Protein AF-A0A1N6EMV1-F1 (afdb_monomer_lite)

Radius of gyration: 19.16 Å; chains: 1; bounding box: 45×40×50 Å

pLDDT: mean 79.62, std 15.3, range [36.44, 96.69]

Secondary structure (DSSP, 8-state):
-PPPHHHHHHTS-HHHHHHHHHHHHHHHTT--HHHHHHHTT--HHHHHHHTTS-HHHHHHHHH-S---HHHHHHHHHHTT----EEEE-SS-EEEE--SSS------S--

Organism: NCBI:txid60549

Structure (mmCIF, N/CA/C/O backbone):
data_AF-A0A1N6EMV1-F1
#
_entry.id   AF-A0A1N6EMV1-F1
#
loop_
_atom_site.group_PDB
_atom_site.id
_atom_site.type_symbol
_atom_site.label_atom_id
_atom_site.label_alt_id
_atom_site.label_comp_id
_atom_site.label_asym_id
_atom_site.label_entity_id
_atom_site.label_seq_id
_atom_site.pdbx_PDB_ins_code
_atom_site.Cartn_x
_atom_site.Cartn_y
_atom_site.Cartn_z
_atom_site.occupancy
_atom_site.B_iso_or_equiv
_atom_site.auth_seq_id
_atom_site.auth_comp_id
_atom_site.auth_asym_id
_atom_site.auth_atom_id
_atom_site.pdbx_PDB_model_num
ATOM 1 N N . MET A 1 1 ? -15.049 14.989 28.807 1.00 49.09 1 MET A N 1
ATOM 2 C CA . MET A 1 1 ? -13.974 13.972 28.749 1.00 49.09 1 MET A CA 1
ATOM 3 C C . MET A 1 1 ? -14.312 12.988 27.636 1.00 49.09 1 MET A C 1
ATOM 5 O O . MET A 1 1 ? -15.397 12.420 27.677 1.00 49.09 1 MET A O 1
ATOM 9 N N . ALA A 1 2 ? -13.456 12.831 26.625 1.00 56.03 2 ALA A N 1
ATOM 10 C CA . ALA A 1 2 ? -13.659 11.828 25.576 1.00 56.03 2 ALA A CA 1
ATOM 11 C C . ALA A 1 2 ? -13.438 10.422 26.165 1.00 56.03 2 ALA A C 1
ATOM 13 O O . ALA A 1 2 ? -12.407 10.186 26.793 1.00 56.03 2 ALA A O 1
ATOM 14 N N . ARG A 1 3 ? -14.401 9.502 26.010 1.00 64.00 3 ARG A N 1
ATOM 15 C CA . ARG A 1 3 ? -14.225 8.102 26.441 1.00 64.00 3 ARG A CA 1
ATOM 16 C C . ARG A 1 3 ? -13.209 7.413 25.528 1.00 64.00 3 ARG A C 1
ATOM 18 O O . ARG A 1 3 ? -13.238 7.623 24.315 1.00 64.00 3 ARG A O 1
ATOM 25 N N . LYS A 1 4 ? -12.324 6.585 26.091 1.00 71.75 4 LYS A N 1
ATOM 26 C CA . LYS A 1 4 ? -11.343 5.824 25.304 1.00 71.75 4 LYS A CA 1
ATOM 27 C C . LYS A 1 4 ? -12.085 4.815 24.430 1.00 71.75 4 LYS A C 1
ATOM 29 O O . LYS A 1 4 ? -12.900 4.041 24.920 1.00 71.75 4 LYS A O 1
ATOM 34 N N . TYR A 1 5 ? -11.770 4.791 23.137 1.00 70.38 5 TYR A N 1
ATOM 35 C CA . TYR A 1 5 ? -12.410 3.905 22.157 1.00 70.38 5 TYR A CA 1
ATOM 36 C C . TYR A 1 5 ? -12.404 2.422 22.584 1.00 70.38 5 TYR A C 1
ATOM 38 O O . TYR A 1 5 ? -13.383 1.706 22.383 1.00 70.38 5 TYR A O 1
ATOM 46 N N . ALA A 1 6 ? -11.336 1.982 23.259 1.00 71.06 6 ALA A N 1
ATOM 47 C CA . ALA A 1 6 ? -11.215 0.631 23.805 1.00 71.06 6 ALA A CA 1
ATOM 48 C C . ALA A 1 6 ? -12.293 0.292 24.856 1.00 71.06 6 ALA A C 1
ATOM 50 O O . ALA A 1 6 ? -12.823 -0.817 24.851 1.00 71.06 6 ALA A O 1
ATOM 51 N N . GLU A 1 7 ? -12.663 1.246 25.713 1.00 77.12 7 GLU A N 1
ATOM 52 C CA . GLU A 1 7 ? -13.684 1.061 26.755 1.00 77.12 7 GLU A CA 1
ATOM 53 C C . GLU A 1 7 ? -15.088 0.973 26.148 1.00 77.12 7 GLU A C 1
ATOM 55 O O . GLU A 1 7 ? -15.916 0.187 26.604 1.00 77.12 7 GLU A O 1
ATOM 60 N N . LEU A 1 8 ? -15.340 1.729 25.075 1.00 71.25 8 LEU A N 1
ATOM 61 C CA . LEU A 1 8 ? -16.601 1.664 24.335 1.00 71.25 8 LEU A CA 1
ATOM 62 C C . LEU A 1 8 ? -16.754 0.313 23.620 1.00 71.25 8 LEU A C 1
ATOM 64 O O . LEU A 1 8 ? -17.812 -0.308 23.666 1.00 71.25 8 LEU A O 1
ATOM 68 N N . ARG A 1 9 ? -15.672 -0.175 22.999 1.00 70.38 9 ARG A N 1
ATOM 69 C CA . ARG A 1 9 ? -15.648 -1.470 22.302 1.00 70.38 9 ARG A CA 1
ATOM 70 C C . ARG A 1 9 ? -15.825 -2.644 23.269 1.00 70.38 9 ARG A C 1
ATOM 72 O O . ARG A 1 9 ? -16.485 -3.624 22.922 1.00 70.38 9 ARG A O 1
ATOM 79 N N . ALA A 1 10 ? -15.296 -2.531 24.490 1.00 75.56 10 ALA A N 1
ATOM 80 C CA . ALA A 1 10 ? -15.460 -3.528 25.546 1.00 75.56 10 ALA A CA 1
ATOM 81 C C . ALA A 1 10 ? -16.932 -3.730 25.962 1.00 75.56 10 ALA A C 1
ATOM 83 O O . ALA A 1 10 ? -17.307 -4.835 26.343 1.00 75.56 10 ALA A O 1
ATOM 84 N N . GLN A 1 11 ? -17.775 -2.705 25.814 1.00 80.56 11 GLN A N 1
ATOM 85 C CA . GLN A 1 11 ? -19.202 -2.749 26.158 1.00 80.56 11 GLN A CA 1
ATOM 86 C C . GLN A 1 11 ? -20.095 -3.292 25.026 1.00 80.56 11 GLN A C 1
ATOM 88 O O . GLN A 1 11 ? -21.279 -3.530 25.245 1.00 80.56 11 GLN A O 1
ATOM 93 N N . LEU A 1 12 ? -19.550 -3.507 23.821 1.00 77.81 12 LEU A N 1
ATOM 94 C CA . LEU A 1 12 ? -20.299 -4.073 22.695 1.00 77.81 12 LEU A CA 1
ATOM 95 C C . LEU A 1 12 ? -20.524 -5.578 22.869 1.00 77.81 12 LEU A C 1
ATOM 97 O O . LEU A 1 12 ? -19.586 -6.306 23.210 1.00 77.81 12 LEU A O 1
ATOM 101 N N . SER A 1 13 ? -21.740 -6.036 22.557 1.00 83.50 13 SER A N 1
ATOM 102 C CA . SER A 1 13 ? -22.076 -7.460 22.535 1.00 83.50 13 SER A CA 1
ATOM 103 C C . SER A 1 13 ? -21.267 -8.209 21.461 1.00 83.50 13 SER A C 1
ATOM 105 O O . SER A 1 13 ? -20.854 -7.604 20.464 1.00 83.50 13 SER A O 1
ATOM 107 N N . PRO A 1 14 ? -21.042 -9.526 21.625 1.00 80.00 14 PRO A N 1
ATOM 108 C CA . PRO A 1 14 ? -20.305 -10.334 20.651 1.00 80.00 14 PRO A CA 1
ATOM 109 C C . PRO A 1 14 ? -20.886 -10.249 19.232 1.00 80.00 14 PRO A C 1
ATOM 111 O O . PRO A 1 14 ? -20.138 -10.147 18.266 1.00 80.00 14 PRO A O 1
ATOM 114 N N . GLU A 1 15 ? -22.212 -10.204 19.110 1.00 80.19 15 GLU A N 1
ATOM 115 C CA . GLU A 1 15 ? -22.924 -10.093 17.830 1.00 80.19 15 GLU A CA 1
ATOM 116 C C . GLU A 1 15 ? -22.672 -8.748 17.138 1.00 80.19 15 GLU A C 1
ATOM 118 O O . GLU A 1 15 ? -22.415 -8.694 15.935 1.00 80.19 15 GLU A O 1
ATOM 123 N N . VAL A 1 16 ? -22.681 -7.648 17.900 1.00 81.38 16 VAL A N 1
ATOM 124 C CA . VAL A 1 16 ? -22.386 -6.313 17.363 1.00 81.38 16 VAL A CA 1
ATOM 125 C C . VAL A 1 16 ? -20.912 -6.200 16.973 1.00 81.38 16 VAL A C 1
ATOM 127 O O . VAL A 1 16 ? -20.598 -5.597 15.947 1.00 81.38 16 VAL A O 1
ATOM 130 N N . ARG A 1 17 ? -20.002 -6.827 17.732 1.00 79.56 17 ARG A N 1
ATOM 131 C CA . ARG A 1 17 ? -18.582 -6.915 17.357 1.00 79.56 17 ARG A CA 1
ATOM 132 C C . ARG A 1 17 ? -18.387 -7.699 16.064 1.00 79.56 17 ARG A C 1
ATOM 134 O O . ARG A 1 17 ? -17.722 -7.185 15.174 1.00 79.56 17 ARG A O 1
ATOM 141 N N . ALA A 1 18 ? -19.008 -8.869 15.927 1.00 77.12 18 ALA A N 1
ATOM 142 C CA . ALA A 1 18 ? -18.914 -9.691 14.722 1.00 77.12 18 ALA A CA 1
ATOM 143 C C . ALA A 1 18 ? -19.477 -8.968 13.489 1.00 77.12 18 ALA A C 1
ATOM 145 O O . ALA A 1 18 ? -18.850 -8.963 12.432 1.00 77.12 18 ALA A O 1
ATOM 146 N N . ARG A 1 19 ? -20.619 -8.281 13.630 1.00 77.44 19 ARG A N 1
ATOM 147 C CA . ARG A 1 19 ? -21.188 -7.457 12.555 1.00 77.44 19 ARG A CA 1
ATOM 148 C C . ARG A 1 19 ? -20.277 -6.289 12.185 1.00 77.44 19 ARG A C 1
ATOM 150 O O . ARG A 1 19 ? -20.118 -6.002 11.005 1.00 77.44 19 ARG A O 1
ATOM 157 N N . SER A 1 20 ? -19.667 -5.636 13.173 1.00 77.00 20 SER A N 1
ATOM 158 C CA . SER A 1 20 ? -18.706 -4.560 12.930 1.00 77.00 20 SER A CA 1
ATOM 159 C C . SER A 1 20 ? -17.428 -5.078 12.275 1.00 77.00 20 SER A C 1
ATOM 161 O O . SER A 1 20 ? -16.893 -4.399 11.416 1.00 77.00 20 SER A O 1
ATOM 163 N N . GLU A 1 21 ? -16.939 -6.260 12.645 1.00 75.44 21 GLU A N 1
ATOM 164 C CA . GLU A 1 21 ? -15.775 -6.889 12.016 1.00 75.44 21 GLU A CA 1
ATOM 165 C C . GLU A 1 21 ? -16.064 -7.317 10.582 1.00 75.44 21 GLU A C 1
ATOM 167 O O . GLU A 1 21 ? -15.217 -7.117 9.719 1.00 75.44 21 GLU A O 1
ATOM 172 N N . GLN A 1 22 ? -17.255 -7.854 10.310 1.00 70.44 22 GLN A N 1
ATOM 173 C CA . GLN A 1 22 ? -17.667 -8.178 8.950 1.00 70.44 22 GLN A CA 1
ATOM 174 C C . GLN A 1 22 ? -17.826 -6.913 8.105 1.00 70.44 22 GLN A C 1
ATOM 176 O O . GLN A 1 22 ? -17.242 -6.835 7.034 1.00 70.44 22 GLN A O 1
ATOM 181 N N . ALA A 1 23 ? -18.496 -5.884 8.628 1.00 67.06 23 ALA A N 1
ATOM 182 C CA . ALA A 1 23 ? -18.592 -4.595 7.952 1.00 67.06 23 ALA A CA 1
ATOM 183 C C . ALA A 1 23 ? -17.206 -3.977 7.708 1.00 67.06 23 ALA A C 1
ATOM 185 O O . ALA A 1 23 ? -16.975 -3.422 6.645 1.00 67.06 23 ALA A O 1
ATOM 186 N N . THR A 1 24 ? -16.265 -4.114 8.649 1.00 65.12 24 THR A N 1
ATOM 187 C CA . THR A 1 24 ? -14.867 -3.705 8.459 1.00 65.12 24 THR A CA 1
ATOM 188 C C . THR A 1 24 ? -14.192 -4.510 7.351 1.00 65.12 24 THR A C 1
ATOM 190 O O . THR A 1 24 ? -13.504 -3.914 6.536 1.00 65.12 24 THR A O 1
ATOM 193 N N . LYS A 1 25 ? -14.389 -5.832 7.271 1.00 63.81 25 LYS A N 1
ATOM 194 C CA . LYS A 1 25 ? -13.859 -6.661 6.170 1.00 63.81 25 LYS A CA 1
ATOM 195 C C . LYS A 1 25 ? -14.430 -6.241 4.815 1.00 63.81 25 LYS A C 1
ATOM 197 O O . LYS A 1 25 ? -13.679 -6.166 3.850 1.00 63.81 25 LYS A O 1
ATOM 202 N N . ASP A 1 26 ? -15.722 -5.932 4.769 1.00 58.78 26 ASP A N 1
ATOM 203 C CA . ASP A 1 26 ? -16.406 -5.494 3.553 1.00 58.78 26 ASP A CA 1
ATOM 204 C C . ASP A 1 26 ? -15.953 -4.081 3.139 1.00 58.78 26 ASP A C 1
ATOM 206 O O . ASP A 1 26 ? -15.734 -3.829 1.961 1.00 58.78 26 ASP A O 1
ATOM 210 N N . LEU A 1 27 ? -15.718 -3.172 4.095 1.00 56.09 27 LEU A N 1
ATOM 211 C CA . LEU A 1 27 ? -15.142 -1.845 3.833 1.00 56.09 27 LEU A CA 1
ATOM 212 C C . LEU A 1 27 ? -13.664 -1.928 3.424 1.00 56.09 27 LEU A C 1
ATOM 214 O O . LEU A 1 27 ? -13.208 -1.136 2.608 1.00 56.09 27 LEU A O 1
ATOM 218 N N . ILE A 1 28 ? -12.921 -2.904 3.963 1.00 57.34 28 ILE A N 1
ATOM 219 C CA . ILE A 1 28 ? -11.538 -3.194 3.559 1.00 57.34 28 ILE A CA 1
ATOM 220 C C . ILE A 1 28 ? -11.460 -3.653 2.096 1.00 57.34 28 ILE A C 1
ATOM 222 O O . ILE A 1 28 ? -10.429 -3.450 1.453 1.00 57.34 28 ILE A O 1
ATOM 226 N N . ALA A 1 29 ? -12.540 -4.223 1.551 1.00 55.94 29 ALA A N 1
ATOM 227 C CA . ALA A 1 29 ? -12.579 -4.684 0.166 1.00 55.94 29 ALA A CA 1
ATOM 228 C C . ALA A 1 29 ? -12.362 -3.546 -0.851 1.00 55.94 29 ALA A C 1
ATOM 230 O O . ALA A 1 29 ? -11.842 -3.805 -1.935 1.00 55.94 29 ALA A O 1
ATOM 231 N N . GLU A 1 30 ? -12.684 -2.299 -0.487 1.00 59.41 30 GLU A N 1
ATOM 232 C CA . GLU A 1 30 ? -12.443 -1.106 -1.302 1.00 59.41 30 GLU A CA 1
ATOM 233 C C . GLU A 1 30 ? -11.913 0.042 -0.424 1.00 59.41 30 GLU A C 1
ATOM 235 O O . GLU A 1 30 ? -12.670 0.878 0.063 1.00 59.41 30 GLU A O 1
ATOM 240 N N . MET A 1 31 ? -10.593 0.092 -0.209 1.00 71.69 31 MET A N 1
ATOM 241 C CA . MET A 1 31 ? -9.936 1.170 0.548 1.00 71.69 31 MET A CA 1
ATOM 242 C C . MET A 1 31 ? -8.942 1.949 -0.300 1.00 71.69 31 MET A C 1
ATOM 244 O O . MET A 1 31 ? -8.175 1.373 -1.077 1.00 71.69 31 MET A O 1
ATOM 248 N N . ALA A 1 32 ? -8.853 3.257 -0.054 1.00 84.56 32 ALA A N 1
ATOM 249 C CA . ALA A 1 32 ? -7.703 4.026 -0.510 1.00 84.56 32 ALA A CA 1
ATOM 250 C C . ALA A 1 32 ? -6.432 3.578 0.239 1.00 84.56 32 ALA A C 1
ATOM 252 O O . ALA A 1 32 ? -6.480 3.198 1.411 1.00 84.56 32 ALA A O 1
ATOM 253 N N . LEU A 1 33 ? -5.257 3.695 -0.389 1.00 86.75 33 LEU A N 1
ATOM 254 C CA . LEU A 1 33 ? -3.979 3.271 0.215 1.00 86.75 33 LEU A CA 1
ATOM 255 C C . LEU A 1 33 ? -3.706 3.923 1.577 1.00 86.75 33 LEU A C 1
ATOM 257 O O . LEU A 1 33 ? -3.212 3.273 2.496 1.00 86.75 33 LEU A O 1
ATOM 261 N N . SER A 1 34 ? -4.083 5.194 1.734 1.00 88.00 34 SER A N 1
ATOM 262 C CA . SER A 1 34 ? -3.931 5.907 3.008 1.00 88.00 34 SER A CA 1
ATOM 263 C C . SER A 1 34 ? -4.765 5.309 4.144 1.00 88.00 34 SER A C 1
ATOM 265 O O . SER A 1 34 ? -4.355 5.362 5.309 1.00 88.00 34 SER A O 1
ATOM 267 N N . GLU A 1 35 ? -5.920 4.736 3.817 1.00 88.56 35 GLU A N 1
ATOM 268 C CA . GLU A 1 35 ? -6.819 4.087 4.761 1.00 88.56 35 GLU A CA 1
ATOM 269 C C . GLU A 1 35 ? -6.333 2.665 5.047 1.00 88.56 35 GLU A C 1
ATOM 271 O O . GLU A 1 35 ? -6.270 2.282 6.215 1.00 88.56 35 GLU A O 1
ATOM 276 N N . LEU A 1 36 ? -5.888 1.931 4.018 1.00 88.94 36 LEU A N 1
ATOM 277 C CA . LEU A 1 36 ? -5.256 0.619 4.168 1.00 88.94 36 LEU A CA 1
ATOM 278 C C . LEU A 1 36 ? -4.042 0.699 5.104 1.00 88.94 36 LEU A C 1
ATOM 280 O O . LEU A 1 36 ? -3.958 -0.049 6.077 1.00 88.94 36 LEU A O 1
ATOM 284 N N . ARG A 1 37 ? -3.140 1.668 4.893 1.00 92.44 37 ARG A N 1
ATOM 285 C CA . ARG A 1 37 ? -1.985 1.901 5.778 1.00 92.44 37 ARG A CA 1
ATOM 286 C C . ARG A 1 37 ? -2.419 2.097 7.234 1.00 92.44 37 ARG A C 1
ATOM 288 O O . ARG A 1 37 ? -1.808 1.536 8.144 1.00 92.44 37 ARG A O 1
ATOM 295 N N . ARG A 1 38 ? -3.461 2.904 7.469 1.00 90.25 38 ARG A N 1
ATOM 296 C CA . ARG A 1 38 ? -3.991 3.162 8.820 1.00 90.25 38 ARG A CA 1
ATOM 297 C C . ARG A 1 38 ? -4.609 1.909 9.435 1.00 90.25 38 ARG A C 1
ATOM 299 O O . ARG A 1 38 ? -4.373 1.661 10.613 1.00 90.25 38 ARG A O 1
ATOM 306 N N . ALA A 1 39 ? -5.354 1.123 8.658 1.00 88.12 39 ALA A N 1
ATOM 307 C CA . ALA A 1 39 ? -5.935 -0.140 9.110 1.00 88.12 39 ALA A CA 1
ATOM 308 C C . ALA A 1 39 ? -4.860 -1.155 9.524 1.00 88.12 39 ALA A C 1
ATOM 310 O O . ALA A 1 39 ? -5.042 -1.869 10.506 1.00 88.12 39 ALA A O 1
ATOM 311 N N . MET A 1 40 ? -3.708 -1.139 8.850 1.00 87.62 40 MET A N 1
ATOM 312 C CA . MET A 1 40 ? -2.536 -1.946 9.205 1.00 87.62 40 MET A CA 1
ATOM 313 C C . MET A 1 40 ? -1.707 -1.362 10.366 1.00 87.62 40 MET A C 1
ATOM 315 O O . MET A 1 40 ? -0.680 -1.924 10.731 1.00 87.62 40 MET A O 1
ATOM 319 N N . GLY A 1 41 ? -2.127 -0.242 10.967 1.00 90.25 41 GLY A N 1
ATOM 320 C CA . GLY A 1 41 ? -1.474 0.352 12.139 1.00 90.25 41 GLY A CA 1
ATOM 321 C C . GLY A 1 41 ? -0.243 1.212 11.836 1.00 90.25 41 GLY A C 1
ATOM 322 O O . GLY A 1 41 ? 0.471 1.601 12.760 1.00 90.25 41 GLY A O 1
ATOM 323 N N . PHE A 1 42 ? 0.008 1.553 10.570 1.00 91.56 42 PHE A N 1
ATOM 324 C CA . PHE A 1 42 ? 1.172 2.344 10.175 1.00 91.56 42 PHE A CA 1
ATOM 325 C C . PHE A 1 42 ? 0.862 3.848 10.127 1.00 91.56 42 PHE A C 1
ATOM 327 O O . PHE A 1 42 ? -0.116 4.298 9.518 1.00 91.56 42 PHE A O 1
ATOM 334 N N . SER A 1 43 ? 1.744 4.671 10.701 1.00 94.12 43 SER A N 1
ATOM 335 C CA . SER A 1 43 ? 1.790 6.109 10.401 1.00 94.12 43 SER A CA 1
ATOM 336 C C . SER A 1 43 ? 2.474 6.350 9.047 1.00 94.12 43 SER A C 1
ATOM 338 O O . SER A 1 43 ? 3.153 5.467 8.522 1.00 94.12 43 SER A O 1
ATOM 340 N N . GLN A 1 44 ? 2.317 7.546 8.463 1.00 91.50 44 GLN A N 1
ATOM 341 C CA . GLN A 1 44 ? 3.035 7.880 7.223 1.00 91.50 44 GLN A CA 1
ATOM 342 C C . GLN A 1 44 ? 4.556 7.869 7.424 1.00 91.50 44 GLN A C 1
ATOM 344 O O . GLN A 1 44 ? 5.279 7.412 6.547 1.00 91.50 44 GLN A O 1
ATOM 349 N N . GLU A 1 45 ? 5.042 8.332 8.579 1.00 93.25 45 GLU A N 1
ATOM 350 C CA . GLU A 1 45 ? 6.468 8.309 8.933 1.00 93.25 45 GLU A CA 1
ATOM 351 C C . GLU A 1 45 ? 6.985 6.884 9.148 1.00 93.25 45 GLU A C 1
ATOM 353 O O . GLU A 1 45 ? 8.069 6.538 8.677 1.00 93.25 45 GLU A O 1
ATOM 358 N N . GLY A 1 46 ? 6.186 6.040 9.809 1.00 92.62 46 GLY A N 1
ATOM 359 C CA . GLY A 1 46 ? 6.514 4.636 10.034 1.00 92.62 46 GLY A CA 1
ATOM 360 C C . GLY A 1 46 ? 6.670 3.891 8.714 1.00 92.62 46 GLY A C 1
ATOM 361 O O . GLY A 1 46 ? 7.688 3.244 8.487 1.00 92.62 46 GLY A O 1
ATOM 362 N N . LEU A 1 47 ? 5.715 4.063 7.796 1.00 93.12 47 LEU A N 1
ATOM 363 C CA . LEU A 1 47 ? 5.816 3.455 6.474 1.00 93.12 47 LEU A CA 1
ATOM 364 C C . LEU A 1 47 ? 6.985 4.025 5.657 1.00 93.12 47 LEU A C 1
ATOM 366 O O . LEU A 1 47 ? 7.705 3.273 5.008 1.00 93.12 47 LEU A O 1
ATOM 370 N N . ALA A 1 48 ? 7.211 5.340 5.714 1.00 92.81 48 ALA A N 1
ATOM 371 C CA . ALA A 1 48 ? 8.327 5.981 5.020 1.00 92.81 48 ALA A CA 1
ATOM 372 C C . ALA A 1 48 ? 9.684 5.422 5.472 1.00 92.81 48 ALA A C 1
ATOM 374 O O . ALA A 1 48 ? 1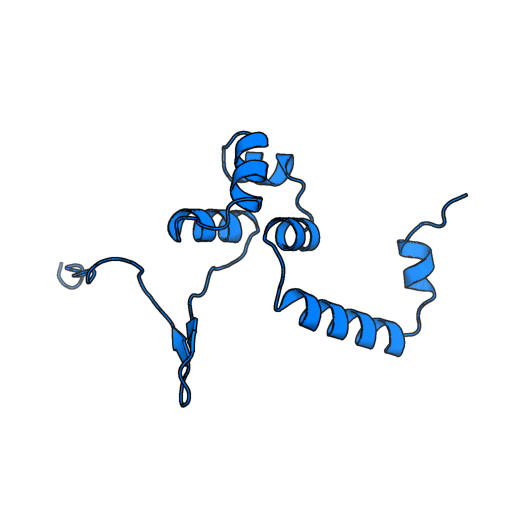0.559 5.190 4.641 1.00 92.81 48 ALA A O 1
ATOM 375 N N . THR A 1 49 ? 9.820 5.145 6.770 1.00 93.44 49 THR A N 1
ATOM 376 C CA . THR A 1 49 ? 11.012 4.520 7.355 1.00 93.44 49 THR A CA 1
ATOM 377 C C . THR A 1 49 ? 11.229 3.116 6.798 1.00 93.44 49 THR A C 1
ATOM 379 O O . THR A 1 49 ? 12.326 2.811 6.340 1.00 93.44 49 THR A O 1
ATOM 382 N N . VAL A 1 50 ? 10.182 2.283 6.769 1.00 93.00 50 VAL A N 1
ATOM 383 C CA . VAL A 1 50 ? 10.266 0.912 6.231 1.00 93.00 50 VAL A CA 1
ATOM 384 C C . VAL A 1 50 ? 10.610 0.915 4.741 1.00 93.00 50 VAL A C 1
ATOM 386 O O . VAL A 1 50 ? 11.425 0.119 4.288 1.00 93.00 50 VAL A O 1
ATOM 389 N N . MET A 1 51 ? 10.028 1.842 3.981 1.00 90.81 51 MET A N 1
ATOM 390 C CA . MET A 1 51 ? 10.279 1.984 2.546 1.00 90.81 51 MET A CA 1
ATOM 391 C C . MET A 1 51 ? 11.594 2.720 2.221 1.00 90.81 51 MET A C 1
ATOM 393 O O . MET A 1 51 ? 11.921 2.865 1.046 1.00 90.81 51 MET A O 1
ATOM 397 N N . ASN A 1 52 ? 12.337 3.206 3.225 1.00 92.06 52 ASN A N 1
ATOM 398 C CA . ASN A 1 52 ? 13.532 4.043 3.064 1.00 92.06 52 ASN A CA 1
ATOM 399 C C . ASN A 1 52 ? 13.309 5.269 2.147 1.00 92.06 52 ASN A C 1
ATOM 401 O O . ASN A 1 52 ? 14.120 5.605 1.282 1.00 92.06 52 ASN A O 1
ATOM 405 N N . VA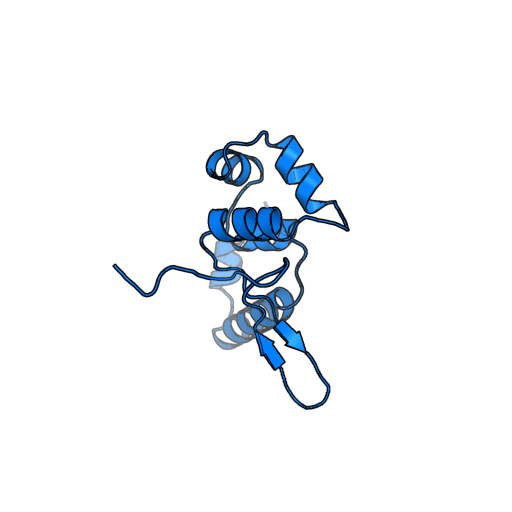L A 1 53 ? 12.175 5.950 2.327 1.00 91.81 53 VAL A N 1
ATOM 406 C CA . VAL A 1 53 ? 11.806 7.177 1.604 1.00 91.81 53 VAL A CA 1
ATOM 407 C C . VAL A 1 53 ? 11.442 8.291 2.581 1.00 91.81 53 VAL A C 1
ATOM 409 O O . VAL A 1 53 ? 11.277 8.083 3.779 1.00 91.81 53 VAL A O 1
ATOM 412 N N . LYS A 1 54 ? 11.285 9.519 2.079 1.00 91.69 54 LYS A N 1
ATOM 413 C CA . LYS A 1 54 ? 10.810 10.642 2.898 1.00 91.69 54 LYS A CA 1
ATOM 414 C C . LYS A 1 54 ? 9.294 10.554 3.100 1.00 91.69 54 LYS A C 1
ATOM 416 O O . LYS A 1 54 ? 8.569 10.212 2.169 1.00 91.69 54 LYS A O 1
ATOM 421 N N . GLN A 1 55 ? 8.797 10.959 4.269 1.00 91.12 55 GLN A N 1
ATOM 422 C CA . GLN A 1 55 ? 7.357 10.983 4.569 1.00 91.12 55 GLN A CA 1
ATOM 423 C C . GLN A 1 55 ? 6.501 11.727 3.515 1.00 91.12 55 GLN A C 1
ATOM 425 O O . GLN A 1 55 ? 5.470 11.178 3.114 1.00 91.12 55 GLN A O 1
ATOM 430 N N . PRO A 1 56 ? 6.926 12.880 2.950 1.00 92.00 56 PRO A N 1
ATOM 431 C CA . PRO A 1 56 ? 6.178 13.534 1.876 1.00 92.00 56 PRO A CA 1
ATOM 432 C C . PRO A 1 56 ? 6.053 12.689 0.602 1.00 92.00 56 PRO A C 1
ATOM 434 O O . PRO A 1 56 ? 5.120 12.888 -0.173 1.00 92.00 56 PRO A O 1
ATOM 437 N N . SER A 1 57 ? 6.973 11.748 0.365 1.00 87.75 57 SER A N 1
ATOM 438 C CA . SER A 1 57 ? 6.878 10.809 -0.754 1.00 87.75 57 SER A CA 1
ATOM 439 C C . SER A 1 57 ? 5.725 9.830 -0.549 1.00 87.75 57 SER A C 1
ATOM 441 O O . SER A 1 57 ? 4.967 9.612 -1.486 1.00 87.75 57 SER A O 1
ATOM 443 N N . VAL A 1 58 ? 5.533 9.308 0.669 1.00 87.81 58 VAL A N 1
ATOM 444 C CA . VAL A 1 58 ? 4.399 8.423 1.000 1.00 87.81 58 VAL A CA 1
ATOM 445 C C . VAL A 1 58 ? 3.073 9.160 0.827 1.00 87.81 58 VAL A C 1
ATOM 447 O O . VAL A 1 58 ? 2.179 8.658 0.156 1.00 87.81 58 VAL A O 1
ATOM 450 N N . ALA A 1 59 ? 2.969 10.389 1.342 1.00 86.62 59 ALA A N 1
ATOM 451 C CA . ALA A 1 59 ? 1.762 11.200 1.183 1.00 86.62 59 ALA A CA 1
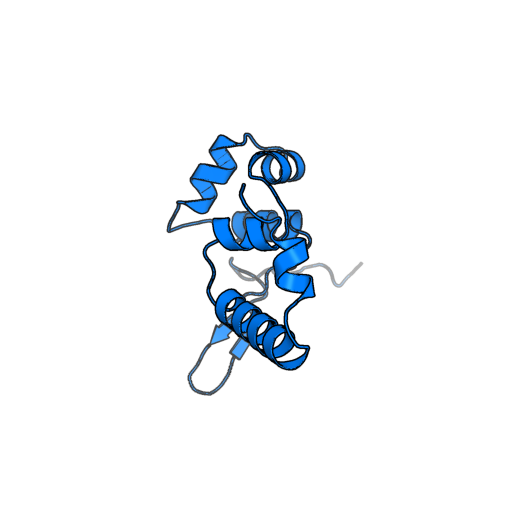ATOM 452 C C . ALA A 1 59 ? 1.426 11.466 -0.297 1.00 86.62 59 ALA A C 1
ATOM 454 O O . ALA A 1 59 ? 0.275 11.330 -0.701 1.00 86.62 59 ALA A O 1
ATOM 455 N N . LYS A 1 60 ? 2.432 11.794 -1.121 1.00 86.56 60 LYS A N 1
ATOM 456 C CA . LYS A 1 60 ? 2.248 11.979 -2.569 1.00 86.56 60 LYS A CA 1
ATOM 457 C C . LYS A 1 60 ? 1.852 10.687 -3.276 1.00 86.56 60 LYS A C 1
ATOM 459 O O . LYS A 1 60 ? 1.049 10.749 -4.197 1.00 86.56 60 LYS A O 1
ATOM 464 N N . LEU A 1 61 ? 2.423 9.547 -2.889 1.00 86.06 61 LEU A N 1
ATOM 465 C CA . LEU A 1 61 ? 2.082 8.246 -3.470 1.00 86.06 61 LEU A CA 1
ATOM 466 C C . LEU A 1 61 ? 0.621 7.880 -3.193 1.00 86.06 61 LEU A C 1
ATOM 468 O O . LEU A 1 61 ? -0.084 7.502 -4.118 1.00 86.06 61 LEU A O 1
ATOM 472 N N . GLU A 1 62 ? 0.148 8.077 -1.961 1.00 86.06 62 GLU A N 1
ATOM 473 C CA . GLU A 1 62 ? -1.239 7.787 -1.561 1.00 86.06 62 GLU A CA 1
ATOM 474 C C . GLU A 1 62 ? -2.288 8.675 -2.252 1.00 86.06 62 GLU A C 1
ATOM 476 O O . GLU A 1 62 ? -3.457 8.305 -2.300 1.00 86.06 62 GLU A O 1
ATOM 481 N N . GLN A 1 63 ? -1.891 9.845 -2.762 1.00 82.69 63 GLN A N 1
ATOM 482 C CA . GLN A 1 63 ? -2.778 10.804 -3.435 1.00 82.69 63 GLN A CA 1
ATOM 483 C C . GLN A 1 63 ? -2.806 10.656 -4.962 1.00 82.69 63 GLN A C 1
ATOM 485 O O . GLN A 1 63 ? -3.631 11.287 -5.620 1.00 82.69 63 GLN A O 1
ATOM 490 N N . ARG A 1 64 ? -1.884 9.886 -5.548 1.00 78.69 64 ARG A N 1
ATOM 491 C CA . ARG A 1 64 ? -1.817 9.712 -7.003 1.00 78.69 64 ARG A CA 1
ATOM 492 C C . ARG A 1 64 ? -2.888 8.737 -7.475 1.00 78.69 64 ARG A C 1
ATOM 494 O O . ARG A 1 64 ? -3.050 7.668 -6.900 1.00 78.69 64 ARG A O 1
ATOM 501 N N . THR A 1 65 ? -3.551 9.090 -8.572 1.00 66.50 65 THR A N 1
ATOM 502 C CA . THR A 1 65 ? -4.468 8.199 -9.297 1.00 66.50 65 THR A CA 1
ATOM 503 C C . THR A 1 65 ? -3.725 7.141 -10.107 1.00 66.50 65 THR A C 1
ATOM 505 O O . THR A 1 65 ? -4.249 6.052 -10.297 1.00 66.50 65 THR A O 1
ATOM 508 N N . ASP A 1 66 ? -2.489 7.440 -10.522 1.00 68.81 66 ASP A N 1
ATOM 509 C CA . ASP A 1 66 ? -1.627 6.530 -11.273 1.00 68.81 66 ASP A CA 1
ATOM 510 C C . ASP A 1 66 ? -0.319 6.257 -10.523 1.00 68.81 66 ASP A C 1
ATOM 512 O O . ASP A 1 66 ? 0.434 7.167 -10.155 1.00 68.81 66 ASP A O 1
ATOM 516 N N . MET A 1 67 ? -0.032 4.973 -10.316 1.00 79.31 67 MET A N 1
ATOM 517 C CA . MET A 1 67 ? 1.177 4.490 -9.658 1.00 79.31 67 MET A CA 1
ATOM 518 C C . MET A 1 67 ? 1.727 3.269 -10.396 1.00 79.31 67 MET A C 1
ATOM 520 O O . MET A 1 67 ? 0.978 2.403 -10.844 1.00 79.31 67 MET A O 1
ATOM 524 N N . TYR A 1 68 ? 3.055 3.173 -10.489 1.00 85.19 68 TYR A N 1
ATOM 525 C CA . TYR A 1 68 ? 3.699 1.966 -10.996 1.00 85.19 68 TYR A CA 1
ATOM 526 C C . TYR A 1 68 ? 3.346 0.761 -10.116 1.00 85.19 68 TYR A C 1
ATOM 528 O O . TYR A 1 68 ? 3.434 0.824 -8.890 1.00 85.19 68 TYR A O 1
ATOM 536 N N . VAL A 1 69 ? 3.021 -0.369 -10.745 1.00 87.12 69 VAL A N 1
ATOM 537 C CA . VAL A 1 69 ? 2.703 -1.628 -10.049 1.00 87.12 69 VAL A CA 1
ATOM 538 C C . VAL A 1 69 ? 3.840 -2.081 -9.127 1.00 87.12 69 VAL A C 1
ATOM 540 O O . VAL A 1 69 ? 3.580 -2.635 -8.063 1.00 87.12 69 VAL A O 1
ATOM 543 N N . SER A 1 70 ? 5.096 -1.824 -9.502 1.00 87.50 70 SER A N 1
ATOM 544 C CA . SER A 1 70 ? 6.256 -2.075 -8.640 1.00 87.50 70 SER A CA 1
ATOM 545 C C . SER A 1 70 ? 6.177 -1.277 -7.339 1.00 87.50 70 SER A C 1
ATOM 547 O O . SER A 1 70 ? 6.302 -1.852 -6.267 1.00 87.50 70 SER A O 1
ATOM 549 N N . THR A 1 71 ? 5.866 0.017 -7.415 1.00 89.19 71 THR A N 1
ATOM 550 C CA . THR A 1 71 ? 5.717 0.872 -6.232 1.00 89.19 71 THR A CA 1
ATOM 551 C C . THR A 1 71 ? 4.538 0.447 -5.361 1.00 89.19 71 THR A C 1
ATOM 553 O O . THR A 1 71 ? 4.658 0.449 -4.138 1.00 89.19 71 THR A O 1
ATOM 556 N N . LEU A 1 72 ? 3.418 0.033 -5.968 1.00 89.94 72 LEU A N 1
ATOM 557 C CA . LEU A 1 72 ? 2.298 -0.542 -5.221 1.00 89.94 72 LEU A CA 1
ATOM 558 C C . LEU A 1 72 ? 2.729 -1.811 -4.477 1.00 89.94 72 LEU A C 1
ATOM 560 O O . LEU A 1 72 ? 2.400 -1.982 -3.308 1.00 89.94 72 LEU A O 1
ATOM 564 N N . ARG A 1 73 ? 3.490 -2.688 -5.139 1.00 91.38 73 ARG A N 1
ATOM 565 C CA . ARG A 1 73 ? 4.001 -3.922 -4.538 1.00 91.38 73 ARG A CA 1
ATOM 566 C C . ARG A 1 73 ? 4.909 -3.627 -3.350 1.00 91.38 73 ARG A C 1
ATOM 568 O O . ARG A 1 73 ? 4.697 -4.214 -2.296 1.00 91.38 73 ARG A O 1
ATOM 575 N N . ASP A 1 74 ? 5.852 -2.701 -3.498 1.00 90.50 74 ASP A N 1
ATOM 576 C CA . ASP A 1 74 ? 6.768 -2.309 -2.422 1.00 90.50 74 ASP A CA 1
ATOM 577 C C . ASP A 1 74 ? 6.007 -1.705 -1.233 1.00 90.50 74 ASP A C 1
ATOM 579 O O . ASP A 1 74 ? 6.315 -2.000 -0.081 1.00 90.50 74 ASP A O 1
ATOM 583 N N . HIS A 1 75 ? 4.971 -0.905 -1.504 1.00 91.06 75 HIS A N 1
ATOM 584 C CA . HIS A 1 75 ? 4.104 -0.331 -0.476 1.00 91.06 75 HIS A CA 1
ATOM 585 C C . HIS A 1 75 ? 3.34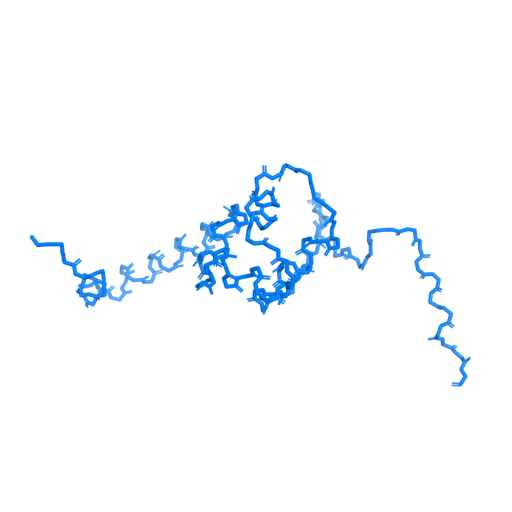8 -1.414 0.307 1.00 91.06 75 HIS A C 1
ATOM 587 O O . HIS A 1 75 ? 3.380 -1.420 1.534 1.00 91.06 75 HIS A O 1
ATOM 593 N N . ILE A 1 76 ? 2.703 -2.356 -0.389 1.00 93.00 76 ILE A N 1
ATOM 594 C CA . ILE A 1 76 ? 1.983 -3.470 0.244 1.00 93.00 76 ILE A CA 1
ATOM 595 C C . ILE A 1 76 ? 2.945 -4.387 1.011 1.00 93.00 76 ILE A C 1
ATOM 597 O O . ILE A 1 76 ? 2.645 -4.780 2.137 1.00 93.00 76 ILE A O 1
ATOM 601 N N . HIS A 1 77 ? 4.129 -4.658 0.459 1.00 93.88 77 HIS A N 1
ATOM 602 C CA . HIS A 1 77 ? 5.167 -5.442 1.126 1.00 93.88 77 HIS A CA 1
ATOM 603 C C . HIS A 1 77 ? 5.676 -4.760 2.402 1.00 93.88 77 HIS A C 1
ATOM 605 O O . HIS A 1 77 ? 5.855 -5.412 3.427 1.00 93.88 77 HIS A O 1
ATOM 611 N N . ALA A 1 78 ? 5.853 -3.437 2.385 1.00 93.19 78 ALA A N 1
ATOM 612 C CA . ALA A 1 78 ? 6.243 -2.664 3.563 1.00 93.19 78 ALA A CA 1
ATOM 613 C C . ALA A 1 78 ? 5.172 -2.662 4.673 1.00 93.19 78 ALA A C 1
ATOM 615 O O . ALA A 1 78 ? 5.506 -2.504 5.846 1.00 93.19 78 ALA A O 1
ATOM 616 N N . LEU A 1 79 ? 3.902 -2.893 4.324 1.00 93.44 79 LEU A N 1
ATOM 617 C CA . LEU A 1 79 ? 2.818 -3.144 5.281 1.00 93.44 79 LEU A CA 1
ATOM 618 C C . LEU A 1 79 ? 2.751 -4.609 5.754 1.00 93.44 79 LEU A C 1
ATOM 620 O O . LEU A 1 79 ? 1.895 -4.941 6.573 1.00 93.44 79 LEU A O 1
ATOM 624 N N . GLY A 1 80 ? 3.630 -5.484 5.252 1.00 91.25 80 GLY A N 1
ATOM 625 C CA . GLY A 1 80 ? 3.657 -6.915 5.560 1.00 91.25 80 GLY A CA 1
ATOM 626 C C . GLY A 1 80 ? 2.688 -7.765 4.731 1.00 91.25 80 GLY A C 1
ATOM 627 O O . GLY A 1 80 ? 2.367 -8.879 5.139 1.00 91.25 80 GLY A O 1
ATOM 628 N N . GLY A 1 81 ? 2.190 -7.250 3.603 1.00 91.88 81 GLY A N 1
ATOM 629 C CA . GLY A 1 81 ? 1.265 -7.953 2.711 1.00 91.88 81 GLY A CA 1
ATOM 630 C C . GLY A 1 81 ? 1.896 -8.439 1.402 1.00 91.88 81 GLY A C 1
ATOM 631 O O . GLY A 1 81 ? 3.019 -8.084 1.050 1.00 91.88 81 GLY A O 1
ATOM 632 N N . GLU A 1 82 ? 1.123 -9.204 0.628 1.00 91.94 82 GLU A N 1
ATOM 633 C CA . GLU A 1 82 ? 1.442 -9.591 -0.752 1.00 91.94 82 GLU A CA 1
ATOM 634 C C . GLU A 1 82 ? 0.458 -8.912 -1.715 1.00 91.94 82 GLU A C 1
ATOM 636 O O . GLU A 1 82 ? -0.759 -8.997 -1.540 1.00 91.94 82 GLU A O 1
ATOM 641 N N . LEU A 1 83 ? 0.970 -8.250 -2.758 1.00 91.75 83 LEU A N 1
ATOM 642 C CA . LEU A 1 83 ? 0.126 -7.706 -3.821 1.00 91.75 83 LEU A CA 1
ATOM 643 C C . LEU A 1 83 ? -0.234 -8.807 -4.827 1.00 91.75 83 LEU A C 1
ATOM 645 O O . LEU A 1 83 ? 0.631 -9.289 -5.559 1.00 91.75 83 LEU A O 1
ATOM 649 N N . VAL A 1 84 ? -1.526 -9.120 -4.936 1.00 91.69 84 VAL A N 1
ATOM 650 C CA . VAL A 1 84 ? -2.076 -10.002 -5.973 1.00 91.69 84 VAL A CA 1
AT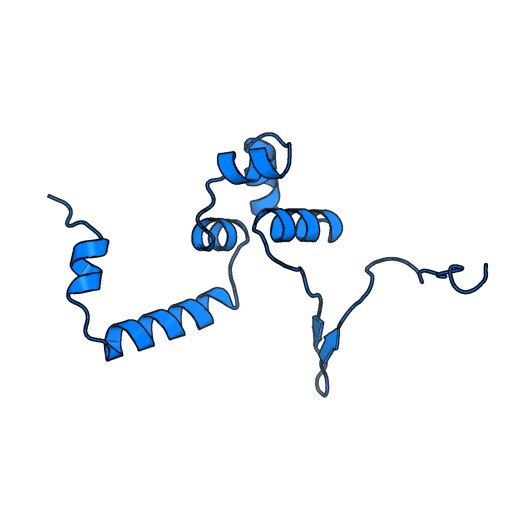OM 651 C C . VAL A 1 84 ? -2.869 -9.173 -6.980 1.00 91.69 84 VAL A C 1
ATOM 653 O O . VAL A 1 84 ? -3.780 -8.439 -6.611 1.00 91.69 84 VAL A O 1
ATOM 656 N N . LEU A 1 85 ? -2.535 -9.309 -8.263 1.00 91.06 85 LEU A N 1
ATOM 657 C CA . LEU A 1 85 ? -3.264 -8.677 -9.361 1.00 91.06 85 LEU A CA 1
ATOM 658 C C . LEU A 1 85 ? -4.216 -9.687 -9.995 1.00 91.06 85 LEU A C 1
ATOM 660 O O . LEU A 1 85 ? -3.784 -10.770 -10.395 1.00 91.06 85 LEU A O 1
ATOM 664 N N . ILE A 1 86 ? -5.492 -9.327 -10.107 1.00 93.38 86 ILE A N 1
ATOM 665 C CA . ILE A 1 86 ? -6.537 -10.181 -10.678 1.00 93.38 86 ILE A CA 1
ATOM 666 C C . ILE A 1 86 ? -7.213 -9.430 -11.824 1.00 93.38 86 ILE A C 1
ATOM 668 O O . ILE A 1 86 ? -7.739 -8.338 -11.628 1.00 93.38 86 ILE A O 1
ATOM 672 N N . ALA A 1 87 ? -7.212 -10.025 -13.016 1.00 91.12 87 ALA A N 1
ATOM 673 C CA . ALA A 1 87 ? -8.070 -9.610 -14.118 1.00 91.12 87 ALA A CA 1
ATOM 674 C C . ALA A 1 87 ? -9.395 -10.375 -14.034 1.00 91.12 87 ALA A C 1
ATOM 676 O O . ALA A 1 87 ? -9.405 -11.601 -14.158 1.00 91.12 87 ALA A O 1
ATOM 677 N N . ARG A 1 88 ? -10.497 -9.652 -13.819 1.00 94.31 88 ARG A N 1
ATOM 678 C CA . ARG A 1 88 ? -11.847 -10.218 -13.733 1.00 94.31 88 ARG A CA 1
ATOM 679 C C . ARG A 1 88 ? -12.552 -10.145 -15.083 1.00 94.31 88 ARG A C 1
ATOM 681 O O . ARG A 1 88 ? -12.692 -9.067 -15.655 1.00 94.31 88 ARG A O 1
ATOM 688 N N . PHE A 1 89 ? -13.004 -11.295 -15.565 1.00 91.69 89 PHE A N 1
ATOM 689 C CA . PHE A 1 89 ? -13.823 -11.463 -16.763 1.00 91.69 89 PHE A CA 1
ATOM 690 C C . PHE A 1 89 ? -15.222 -11.944 -16.362 1.00 91.69 89 PHE A C 1
ATOM 692 O O . PHE A 1 89 ? -15.464 -12.284 -15.206 1.00 91.69 89 PHE A O 1
ATOM 699 N N . ALA A 1 90 ? -16.157 -11.975 -17.313 1.00 94.69 90 ALA A N 1
ATOM 700 C CA . ALA A 1 90 ? -17.536 -12.385 -17.041 1.00 94.69 90 ALA A CA 1
ATOM 701 C C . ALA A 1 90 ? -17.650 -13.830 -16.512 1.00 94.69 90 ALA A C 1
ATOM 703 O O . ALA A 1 90 ? -18.568 -14.137 -15.759 1.00 94.69 90 ALA A O 1
ATOM 704 N N . ASP A 1 91 ? -16.726 -14.705 -16.906 1.00 93.00 91 ASP A N 1
ATOM 705 C CA . ASP A 1 91 ? -16.738 -16.145 -16.642 1.00 93.00 91 ASP A CA 1
ATOM 706 C C . ASP A 1 91 ? -15.600 -16.622 -15.724 1.00 93.00 91 ASP A C 1
ATOM 708 O O . ASP A 1 91 ? -15.641 -17.756 -15.243 1.00 93.00 91 ASP A O 1
ATOM 712 N N . ARG A 1 92 ? -14.570 -15.795 -15.487 1.00 91.19 92 ARG A N 1
ATOM 713 C CA . ARG A 1 92 ? -13.372 -16.198 -14.733 1.00 91.19 92 ARG A CA 1
ATOM 714 C C . ARG A 1 92 ? -12.554 -15.033 -14.185 1.00 91.19 92 ARG A C 1
ATOM 716 O O . ARG A 1 92 ? -12.524 -13.949 -14.758 1.00 91.19 92 ARG A O 1
ATOM 723 N N . ASP A 1 93 ? -11.769 -15.336 -13.158 1.00 96.69 93 ASP A N 1
ATOM 724 C CA . ASP A 1 93 ? -10.700 -14.482 -12.643 1.00 96.69 93 ASP A CA 1
ATOM 725 C C . ASP A 1 93 ? -9.333 -15.052 -13.060 1.00 96.69 93 ASP A C 1
ATOM 727 O O . ASP A 1 93 ? -9.089 -16.255 -12.961 1.00 96.69 93 ASP A O 1
ATOM 731 N N . VAL A 1 94 ? -8.421 -14.192 -13.519 1.00 92.81 94 VAL A N 1
ATOM 732 C CA . VAL A 1 94 ? -7.057 -14.571 -13.918 1.00 92.81 94 VAL A CA 1
ATOM 733 C C . VAL A 1 94 ? -6.044 -13.819 -13.058 1.00 92.81 94 VAL A C 1
ATOM 735 O O . VAL A 1 94 ? -5.980 -12.590 -13.103 1.00 92.81 94 VAL A O 1
ATOM 738 N N . LYS A 1 95 ? -5.215 -14.548 -12.297 1.00 93.19 95 LYS A N 1
ATOM 739 C CA . LYS A 1 95 ? -4.082 -13.960 -11.563 1.00 93.19 95 LYS A CA 1
ATOM 740 C C . LYS A 1 95 ? -2.992 -13.539 -12.553 1.00 93.19 95 LYS A C 1
ATOM 742 O O . LYS A 1 95 ? -2.502 -1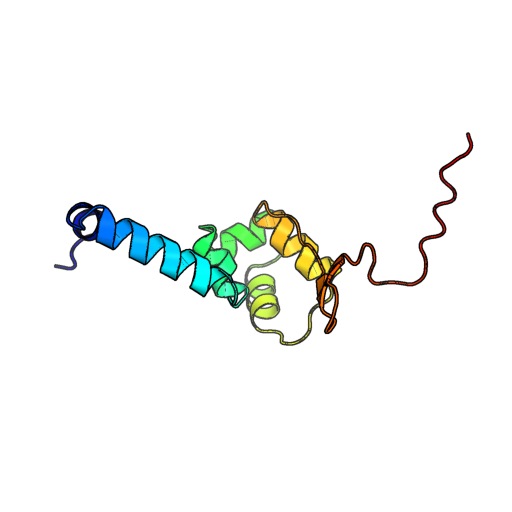4.361 -13.324 1.00 93.19 95 LYS A O 1
ATOM 747 N N . ILE A 1 96 ? -2.587 -12.273 -12.507 1.00 90.38 96 ILE A N 1
ATOM 748 C CA . ILE A 1 96 ? -1.504 -11.730 -13.332 1.00 90.38 96 ILE A CA 1
ATOM 749 C C . ILE A 1 96 ? -0.175 -11.939 -12.597 1.00 90.38 96 ILE A C 1
ATOM 751 O O . ILE A 1 96 ? 0.015 -11.434 -11.491 1.00 90.38 96 ILE A O 1
ATOM 755 N N . SER A 1 97 ? 0.759 -12.664 -13.217 1.00 84.06 97 SER A N 1
ATOM 756 C CA . SER A 1 97 ? 2.094 -12.935 -12.662 1.00 84.06 97 SER A CA 1
ATOM 757 C C . SER A 1 97 ? 3.128 -11.843 -12.973 1.00 84.06 97 SER A C 1
ATOM 759 O O . SER A 1 97 ? 4.058 -11.655 -12.191 1.00 84.06 97 SER A O 1
ATOM 761 N N . SER A 1 98 ? 2.973 -11.082 -14.065 1.00 79.00 98 SER A N 1
ATOM 762 C CA . SER A 1 98 ? 3.873 -9.975 -14.424 1.00 79.00 98 SER A CA 1
ATOM 763 C C . SER A 1 98 ? 3.168 -8.854 -15.192 1.00 79.00 98 SER A C 1
ATOM 765 O O . SER A 1 98 ? 2.325 -9.109 -16.047 1.00 79.00 98 SER A O 1
ATOM 767 N N . VAL A 1 99 ? 3.563 -7.604 -14.926 1.00 73.50 99 VAL A N 1
ATOM 768 C CA . VAL A 1 99 ? 3.120 -6.407 -15.664 1.00 73.50 99 VAL A CA 1
ATOM 769 C C . VAL A 1 99 ? 4.333 -5.866 -16.423 1.00 73.50 99 VAL A C 1
ATOM 771 O O . VAL A 1 99 ? 5.097 -5.055 -15.908 1.00 73.50 99 VAL A O 1
ATOM 774 N N . GLY A 1 100 ? 4.572 -6.443 -17.600 1.00 69.88 100 GLY A N 1
ATOM 775 C CA . GLY A 1 100 ? 5.761 -6.272 -18.441 1.00 69.88 100 GLY A CA 1
ATOM 776 C C . GLY A 1 100 ? 5.846 -7.425 -19.449 1.00 69.88 100 GLY A C 1
ATOM 777 O O . GLY A 1 100 ? 5.210 -8.456 -19.228 1.00 69.88 100 GLY A O 1
ATOM 778 N N . GLY A 1 101 ? 6.561 -7.241 -20.567 1.00 54.69 101 GLY A N 1
ATOM 779 C CA . GLY A 1 101 ? 6.683 -8.253 -21.630 1.00 54.69 101 GLY A CA 1
ATOM 780 C C . GLY A 1 101 ? 7.134 -9.626 -21.107 1.00 54.69 101 GLY A C 1
ATOM 781 O O . GLY A 1 101 ? 7.681 -9.697 -20.005 1.00 54.69 101 GLY A O 1
ATOM 782 N N . PRO A 1 102 ? 6.890 -10.715 -21.863 1.00 50.00 102 PRO A N 1
ATOM 783 C CA . PRO A 1 102 ? 7.060 -12.079 -21.377 1.00 50.00 102 PRO A CA 1
ATOM 784 C C . PRO A 1 102 ? 8.448 -12.254 -20.766 1.00 50.00 102 PRO A C 1
ATOM 786 O O . PRO A 1 102 ? 9.460 -12.130 -21.455 1.00 50.00 102 PRO A O 1
ATOM 789 N N . SER A 1 103 ? 8.483 -12.529 -19.462 1.00 49.38 103 SER A N 1
ATOM 790 C CA . SER A 1 103 ? 9.689 -12.999 -18.796 1.00 49.38 103 SER A CA 1
ATOM 791 C C . SER A 1 103 ? 10.044 -14.341 -19.424 1.00 49.38 103 SER A C 1
ATOM 793 O O . SER A 1 103 ? 9.462 -15.373 -19.094 1.00 49.38 103 SER A O 1
ATOM 795 N N . THR A 1 104 ? 10.960 -14.333 -20.389 1.00 47.28 104 THR A N 1
ATOM 796 C CA . THR A 1 104 ? 11.665 -15.539 -20.805 1.00 47.28 104 THR A CA 1
ATOM 797 C C . THR A 1 104 ? 12.596 -15.908 -19.660 1.00 47.28 104 THR A C 1
ATOM 799 O O . THR A 1 104 ? 13.765 -15.521 -19.648 1.00 47.28 104 THR A O 1
ATOM 802 N N . SER A 1 105 ? 12.071 -16.613 -18.660 1.00 48.38 105 SER A N 1
ATOM 803 C CA . SER A 1 105 ? 12.888 -17.278 -17.655 1.00 48.38 105 SER A CA 1
ATOM 804 C C . SER A 1 105 ? 13.731 -18.334 -18.369 1.00 48.38 105 SER A C 1
ATOM 806 O O . SER A 1 105 ? 13.269 -19.441 -18.645 1.00 48.38 105 SER A O 1
ATOM 808 N N . LYS A 1 106 ? 14.970 -17.971 -18.699 1.00 45.34 106 LYS A N 1
ATOM 809 C CA . LYS A 1 106 ? 16.036 -18.890 -19.097 1.00 45.34 106 LYS A CA 1
ATOM 810 C C . LYS A 1 106 ? 16.789 -19.359 -17.845 1.00 45.34 106 LYS A C 1
ATOM 812 O O . LYS A 1 106 ? 18.006 -19.314 -17.821 1.00 45.34 106 LYS A O 1
ATOM 817 N N . ASP A 1 107 ? 16.048 -19.807 -16.835 1.00 42.97 107 ASP A N 1
ATOM 818 C CA . ASP A 1 107 ? 16.581 -20.462 -15.635 1.00 42.97 107 ASP A CA 1
ATOM 819 C C . ASP A 1 107 ? 15.850 -21.795 -15.448 1.00 42.97 107 ASP A C 1
ATOM 821 O O . ASP A 1 107 ? 15.028 -21.991 -14.557 1.00 42.97 107 ASP A O 1
ATOM 825 N N . ALA A 1 108 ? 16.110 -22.699 -16.387 1.00 40.78 108 ALA A N 1
ATOM 826 C CA . ALA A 1 108 ? 15.832 -24.124 -16.275 1.00 40.78 108 ALA A CA 1
ATOM 827 C C . ALA A 1 108 ? 16.860 -24.892 -17.122 1.00 40.78 108 ALA A C 1
ATOM 829 O O . ALA A 1 108 ? 16.488 -25.594 -18.055 1.00 40.78 108 ALA A O 1
ATOM 830 N N . ALA A 1 109 ? 18.154 -24.664 -16.870 1.00 39.03 109 ALA A N 1
ATOM 831 C CA . ALA A 1 109 ? 19.257 -25.569 -17.221 1.00 39.03 109 ALA A CA 1
ATOM 832 C C . ALA A 1 109 ? 20.603 -24.961 -16.789 1.00 39.03 109 ALA A C 1
ATOM 834 O O . ALA A 1 109 ? 21.184 -24.170 -17.533 1.00 39.03 109 ALA A O 1
ATOM 835 N N . ALA A 1 110 ? 21.085 -25.357 -15.612 1.00 36.44 110 ALA A N 1
ATOM 836 C CA . ALA A 1 110 ? 22.497 -25.598 -15.309 1.00 36.44 110 ALA A CA 1
ATOM 837 C C . ALA A 1 110 ? 22.585 -26.376 -13.991 1.00 36.44 110 ALA A C 1
ATOM 839 O O . ALA A 1 110 ? 21.987 -25.900 -13.000 1.00 36.44 110 ALA A O 1
#

Sequence (110 aa):
MARKYAELRAQLSPEVRARSEQATKDLIAEMALSELRRAMGFSQEGLATVMNVKQPSVAKLEQRTDMYVSTLRDHIHALGGELVLIARFADRDVKISSVGGPSTSKDAAA

InterPro domains:
  IPR001387 Cro/C1-type, helix-turn-helix domain [PS50943] (33-63)
  IPR010982 Lambda repressor-like, DNA-binding domain superfamily [G3DSA:1.10.260.40] (16-96)
  IPR010982 Lambda repressor-like, DNA-binding domain superfamily [SSF47413] (31-93)

Foldseek 3Di:
DDDDPVVVLVPDDPVVVVVVVVVVVVPVVDDQLVVVCVVLVHDLCRLCVLLVHDSVVSVVQSPDPDDDPVVVQSSQVSSVHGDWDWDDDPVDIDTDPDDDPDPPPPPDDD